Protein AF-A0A7S7MWQ6-F1 (afdb_monomer)

Solvent-accessible surface area (backbone atoms only — not comparable to full-atom values): 6155 Å² total; per-residue (Å²): 77,80,35,37,39,35,31,35,29,67,64,29,51,62,47,44,39,97,52,83,49,92,67,51,48,50,40,54,78,51,78,21,30,34,41,36,32,54,45,74,31,59,57,91,76,56,59,88,94,48,91,66,44,68,47,69,32,92,79,46,73,78,53,46,74,53,76,47,66,56,98,65,35,31,38,40,37,30,28,38,94,88,38,73,30,66,45,72,49,39,41,38,32,37,25,29,31,75,69,76,78,82,80,81,74,82,86,129

Mean predicted aligned error: 5.97 Å

Secondary structure (DSSP, 8-state):
-EEEEEEETTTTEEEEESS--TT-EEEEEETTEEEEESEEEE-S-PPTTS--SEEE-TT-TTEEEEEEEETTEEEEEEEETTEE---SSEEEEEEEEPPPPP--PPP-

Sequence (108 aa):
MRAVIELRGAEGTCTVVPFSNQKVTSKRKAQGVYEVRGTLGLIPLAPEGSGWGYSMGVGEKEVSAVVTYSRKIMTVKLQKDGQPYELVGAVSLHCEIADSAPVVVPVF

Structure (mmCIF, N/CA/C/O backbone):
data_AF-A0A7S7MWQ6-F1
#
_entry.id   AF-A0A7S7MWQ6-F1
#
loop_
_atom_site.group_PDB
_atom_site.id
_atom_site.type_symbol
_atom_site.label_atom_id
_atom_site.label_alt_id
_atom_site.label_comp_id
_atom_site.label_asym_id
_atom_site.label_entity_id
_atom_site.label_seq_id
_atom_site.pdbx_PDB_ins_code
_atom_site.Cartn_x
_atom_site.Cartn_y
_atom_site.Cartn_z
_atom_site.occupancy
_atom_site.B_iso_or_equiv
_atom_site.auth_seq_id
_atom_site.auth_comp_id
_atom_site.auth_asym_id
_atom_site.auth_atom_id
_atom_site.pdbx_PDB_model_num
ATOM 1 N N . MET A 1 1 ? 11.681 -6.821 -9.016 1.00 84.44 1 MET A N 1
ATOM 2 C CA . MET A 1 1 ? 12.486 -5.849 -8.237 1.00 84.44 1 MET A CA 1
ATOM 3 C C . MET A 1 1 ? 11.766 -5.410 -6.963 1.00 84.44 1 MET A C 1
ATOM 5 O O . MET A 1 1 ? 10.543 -5.497 -6.896 1.00 84.44 1 MET A O 1
ATOM 9 N N . ARG A 1 2 ? 12.516 -4.928 -5.960 1.00 87.56 2 ARG A N 1
ATOM 10 C CA . ARG A 1 2 ? 11.974 -4.353 -4.713 1.00 87.56 2 ARG A CA 1
ATOM 11 C C . ARG A 1 2 ? 11.668 -2.866 -4.898 1.00 87.56 2 ARG A C 1
ATOM 13 O O . ARG A 1 2 ? 12.468 -2.155 -5.503 1.00 87.56 2 ARG A O 1
ATOM 20 N N . ALA A 1 3 ? 10.541 -2.413 -4.363 1.00 89.69 3 ALA A N 1
ATOM 21 C CA . ALA A 1 3 ? 10.131 -1.013 -4.378 1.00 89.69 3 ALA A CA 1
ATOM 22 C C . ALA A 1 3 ? 9.368 -0.660 -3.098 1.00 89.69 3 ALA A C 1
ATOM 24 O O . ALA A 1 3 ? 8.840 -1.538 -2.411 1.00 89.69 3 ALA A O 1
ATOM 25 N N . VAL A 1 4 ? 9.282 0.634 -2.803 1.00 92.38 4 VAL A N 1
ATOM 26 C CA . VAL A 1 4 ? 8.345 1.160 -1.809 1.00 92.38 4 VAL A CA 1
ATOM 27 C C . VAL A 1 4 ? 7.171 1.779 -2.554 1.00 92.38 4 VAL A C 1
ATOM 29 O O . VAL A 1 4 ? 7.368 2.642 -3.410 1.00 92.38 4 VAL A O 1
ATOM 32 N N . ILE A 1 5 ? 5.961 1.312 -2.255 1.00 93.81 5 ILE A N 1
ATOM 33 C CA . ILE A 1 5 ? 4.723 1.941 -2.710 1.00 93.81 5 ILE A CA 1
ATOM 34 C C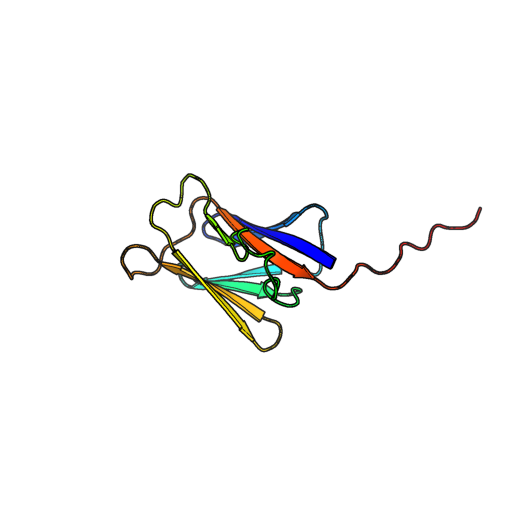 . ILE A 1 5 ? 4.225 2.827 -1.583 1.00 93.81 5 ILE A C 1
ATOM 36 O O . ILE A 1 5 ? 3.898 2.329 -0.510 1.00 93.81 5 ILE A O 1
ATOM 40 N N . GLU A 1 6 ? 4.145 4.124 -1.818 1.00 94.94 6 GLU A N 1
ATOM 41 C CA . GLU A 1 6 ? 3.627 5.058 -0.829 1.00 94.94 6 GLU A CA 1
ATOM 42 C C . GLU A 1 6 ? 2.216 5.479 -1.231 1.00 94.94 6 GLU A C 1
ATOM 44 O O . GLU A 1 6 ? 2.006 6.034 -2.310 1.00 94.94 6 GLU A O 1
ATOM 49 N N . LEU A 1 7 ? 1.237 5.174 -0.381 1.00 95.81 7 LEU A N 1
ATOM 50 C CA . LEU A 1 7 ? -0.125 5.682 -0.515 1.00 95.81 7 LEU A CA 1
ATOM 51 C C . LEU A 1 7 ? -0.229 6.982 0.270 1.00 95.81 7 LEU A C 1
ATOM 53 O O . LEU A 1 7 ? 0.246 7.034 1.404 1.00 95.81 7 LEU A O 1
ATOM 57 N N . ARG A 1 8 ? -0.857 8.007 -0.311 1.00 95.00 8 ARG A N 1
ATOM 58 C CA . ARG A 1 8 ? -1.024 9.321 0.321 1.00 95.00 8 ARG A CA 1
ATOM 59 C C . ARG A 1 8 ? -2.461 9.822 0.277 1.00 95.00 8 ARG A C 1
ATOM 61 O O . ARG A 1 8 ? -3.109 9.761 -0.771 1.00 95.00 8 ARG A O 1
ATOM 68 N N . GLY A 1 9 ? -2.888 10.406 1.394 1.00 93.69 9 GLY A N 1
ATOM 69 C CA . GLY A 1 9 ? -4.179 11.067 1.557 1.00 93.69 9 GLY A CA 1
ATOM 70 C C . GLY A 1 9 ? -5.386 10.141 1.396 1.00 93.69 9 GLY A C 1
ATOM 71 O O . GLY A 1 9 ? -5.254 8.951 1.106 1.00 93.69 9 GLY A O 1
ATOM 72 N N . ALA A 1 10 ? -6.578 10.718 1.554 1.00 92.12 10 ALA A N 1
ATOM 73 C CA . ALA A 1 10 ? -7.831 9.967 1.630 1.00 92.12 10 ALA A CA 1
ATOM 74 C C . ALA A 1 10 ? -8.133 9.166 0.357 1.00 92.12 10 ALA A C 1
ATOM 76 O O . ALA A 1 10 ? -8.635 8.053 0.438 1.00 92.12 10 ALA A O 1
ATOM 77 N N . GLU A 1 11 ? -7.770 9.683 -0.819 1.00 93.44 11 GLU A N 1
ATOM 78 C CA . GLU A 1 11 ? -7.945 8.982 -2.101 1.00 93.44 11 GLU A CA 1
ATOM 79 C C . GLU A 1 11 ? -6.912 7.863 -2.327 1.00 93.44 11 GLU A C 1
ATOM 81 O O . GLU A 1 11 ? -7.066 7.033 -3.228 1.00 93.44 11 GLU A O 1
ATOM 86 N N . GLY A 1 12 ? -5.871 7.806 -1.489 1.00 89.81 12 GLY A N 1
ATOM 87 C CA . GLY A 1 12 ? -4.830 6.789 -1.532 1.00 89.81 12 GLY A CA 1
ATOM 88 C C . GLY A 1 12 ? -3.975 6.860 -2.789 1.00 89.81 12 GLY A C 1
ATOM 89 O O . GLY A 1 12 ? -3.650 5.815 -3.349 1.00 89.81 12 GLY A O 1
ATOM 90 N N . THR A 1 13 ? -3.619 8.057 -3.258 1.00 92.75 13 THR A N 1
ATOM 91 C CA . THR A 1 13 ? -2.749 8.248 -4.430 1.00 92.75 13 THR A CA 1
ATOM 92 C C . THR A 1 13 ? -1.429 7.512 -4.223 1.00 92.75 13 THR A C 1
ATOM 94 O O . THR A 1 13 ? -0.783 7.711 -3.195 1.00 92.75 13 THR A O 1
ATOM 97 N N . CYS A 1 14 ? -1.024 6.670 -5.178 1.00 92.25 14 CYS A N 1
ATOM 98 C CA . CYS A 1 14 ? 0.215 5.906 -5.069 1.00 92.25 14 CYS A CA 1
ATOM 99 C C . CYS A 1 14 ? 1.395 6.572 -5.779 1.00 92.25 14 CYS A C 1
ATOM 101 O O . CYS A 1 14 ? 1.293 6.985 -6.936 1.00 92.25 14 CYS A O 1
ATOM 103 N N . THR A 1 15 ? 2.548 6.564 -5.121 1.00 92.25 15 THR A N 1
ATOM 104 C CA . THR A 1 15 ? 3.858 6.784 -5.740 1.00 92.25 15 THR A CA 1
ATOM 105 C C . THR A 1 15 ? 4.715 5.532 -5.571 1.00 92.25 15 THR A C 1
ATOM 107 O O . THR A 1 15 ? 4.520 4.736 -4.652 1.00 92.25 15 THR A O 1
ATOM 110 N N . VAL A 1 16 ? 5.645 5.322 -6.501 1.00 89.69 16 VAL A N 1
ATOM 111 C CA . VAL A 1 16 ? 6.572 4.185 -6.487 1.00 89.69 16 VAL A CA 1
ATOM 112 C C . VAL A 1 16 ? 7.985 4.734 -6.336 1.00 89.69 16 VAL A C 1
ATOM 114 O O . VAL A 1 16 ? 8.374 5.647 -7.064 1.00 89.69 16 VAL A O 1
ATOM 117 N N . VAL A 1 17 ? 8.737 4.202 -5.375 1.00 85.62 17 VAL A N 1
ATOM 118 C CA . VAL A 1 17 ? 10.093 4.641 -5.018 1.00 85.62 17 VAL A CA 1
ATOM 119 C C . VAL A 1 17 ? 11.050 3.445 -5.122 1.00 85.62 17 VAL A C 1
ATOM 121 O O . VAL A 1 17 ? 10.687 2.343 -4.700 1.00 85.62 17 VAL A O 1
ATOM 124 N N . PRO A 1 18 ? 12.274 3.617 -5.663 1.00 72.12 18 PRO A N 1
ATOM 125 C CA . PRO A 1 18 ? 12.882 4.870 -6.136 1.00 72.12 18 PRO A CA 1
ATOM 126 C C . PRO A 1 18 ? 12.530 5.251 -7.582 1.00 72.12 18 PRO A C 1
ATOM 128 O O . PRO A 1 18 ? 12.969 6.294 -8.057 1.00 72.12 18 PRO A O 1
ATOM 131 N N . PHE A 1 19 ? 11.740 4.438 -8.284 1.00 74.25 19 PHE A N 1
ATOM 132 C CA . PHE A 1 19 ? 11.388 4.665 -9.685 1.00 74.25 19 PHE A CA 1
ATOM 133 C C . PHE A 1 19 ? 9.880 4.754 -9.853 1.00 74.25 19 PHE A C 1
ATOM 135 O O . PHE A 1 19 ? 9.157 3.929 -9.298 1.00 74.25 19 PHE A O 1
ATOM 142 N N . SER A 1 20 ? 9.408 5.680 -10.689 1.00 70.12 20 SER A N 1
ATOM 143 C CA . SER A 1 20 ? 8.011 5.676 -11.114 1.00 70.12 20 SER A CA 1
ATOM 144 C C . SER A 1 20 ? 7.717 4.413 -11.933 1.00 70.12 20 SER A C 1
ATOM 146 O O . SER A 1 20 ? 8.503 3.996 -12.784 1.00 70.12 20 SER A O 1
ATOM 148 N N . ASN A 1 21 ? 6.575 3.775 -11.677 1.00 75.88 21 ASN A N 1
ATOM 149 C CA . ASN A 1 21 ? 6.112 2.629 -12.452 1.00 75.88 21 ASN A CA 1
ATOM 150 C C . ASN A 1 21 ? 4.641 2.828 -12.815 1.00 75.88 21 ASN A C 1
ATOM 152 O O . ASN A 1 21 ? 3.767 2.713 -11.962 1.00 75.88 21 ASN A O 1
ATOM 156 N N . GLN A 1 22 ? 4.372 3.089 -14.096 1.00 75.69 22 GLN A N 1
ATOM 157 C CA . GLN A 1 22 ? 3.019 3.351 -14.602 1.00 75.69 22 GLN A CA 1
ATOM 158 C C . GLN A 1 22 ? 2.069 2.147 -14.482 1.00 75.69 22 GLN A C 1
ATOM 160 O O . GLN A 1 22 ? 0.859 2.309 -14.608 1.00 75.69 22 GLN A O 1
ATOM 165 N N . LYS A 1 23 ? 2.591 0.934 -14.250 1.00 86.62 23 LYS A N 1
ATOM 166 C CA . LYS A 1 23 ? 1.770 -0.271 -14.057 1.00 86.62 23 LYS A CA 1
ATOM 167 C C . LYS A 1 23 ? 1.247 -0.399 -12.629 1.00 86.62 23 LYS A C 1
ATOM 169 O O . LYS A 1 23 ? 0.318 -1.177 -12.408 1.00 86.62 23 LYS A O 1
ATOM 174 N N . VAL A 1 24 ? 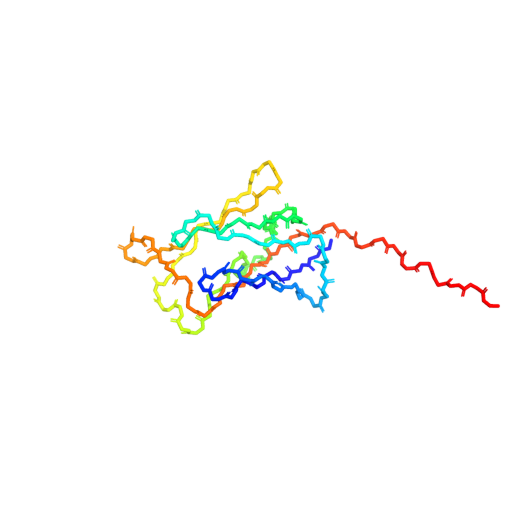1.849 0.308 -11.670 1.00 91.88 24 VAL A N 1
ATOM 175 C CA . VAL A 1 24 ? 1.377 0.320 -10.287 1.00 91.88 24 VAL A CA 1
ATOM 176 C C . VAL A 1 24 ? 0.343 1.422 -10.142 1.00 91.88 24 VAL A C 1
ATOM 178 O O . VAL A 1 24 ? 0.620 2.590 -10.387 1.00 91.88 24 VAL A O 1
ATOM 181 N N . THR A 1 25 ? -0.860 1.030 -9.745 1.00 94.56 25 THR A N 1
ATOM 182 C CA . THR A 1 25 ? -1.989 1.945 -9.569 1.00 94.56 25 THR A CA 1
ATOM 183 C C . THR A 1 25 ? -2.686 1.640 -8.261 1.00 94.56 25 THR A C 1
ATOM 185 O O . THR A 1 25 ? -2.805 0.465 -7.895 1.00 94.56 25 THR A O 1
ATOM 188 N N . SER A 1 26 ? -3.237 2.659 -7.619 1.00 95.88 26 SER A N 1
ATOM 189 C CA . SER A 1 26 ? -4.085 2.510 -6.445 1.00 95.88 26 SER A CA 1
ATOM 190 C C . SER A 1 26 ? -5.504 3.001 -6.697 1.00 95.88 26 SER A C 1
ATOM 192 O O . SER A 1 26 ? -5.774 3.789 -7.604 1.00 95.88 26 SER A O 1
ATOM 194 N N . LYS A 1 27 ? -6.434 2.501 -5.886 1.00 96.25 27 LYS A N 1
ATOM 195 C CA . LYS A 1 27 ? -7.809 2.982 -5.828 1.00 96.25 27 LYS A CA 1
ATOM 196 C C . LYS A 1 27 ? -8.357 2.820 -4.416 1.00 96.25 27 LYS A C 1
ATOM 198 O O . LYS A 1 27 ? -8.313 1.721 -3.858 1.00 96.25 27 LYS A O 1
ATOM 203 N N . ARG A 1 28 ? -8.970 3.875 -3.884 1.00 97.06 28 ARG A N 1
ATOM 204 C CA . ARG A 1 28 ? -9.829 3.792 -2.699 1.00 97.06 28 ARG A CA 1
ATOM 205 C C . ARG A 1 28 ? -11.103 3.002 -3.021 1.00 97.06 28 ARG A C 1
ATOM 207 O O . ARG A 1 28 ? -11.802 3.288 -3.997 1.00 97.06 28 ARG A O 1
ATOM 214 N N . LYS A 1 29 ? -11.403 1.979 -2.220 1.00 97.31 29 LYS A N 1
ATOM 215 C CA . LYS A 1 29 ? -12.608 1.136 -2.361 1.00 97.31 29 LYS A CA 1
ATOM 216 C C . LYS A 1 29 ? -13.684 1.480 -1.344 1.00 97.31 29 LYS A C 1
ATOM 218 O O . LYS A 1 29 ? -14.862 1.401 -1.670 1.00 97.31 29 LYS A O 1
ATOM 223 N N . ALA A 1 30 ? -13.265 1.836 -0.139 1.00 96.94 30 ALA A N 1
ATOM 224 C CA . ALA A 1 30 ? -14.102 2.301 0.955 1.00 96.94 30 ALA A CA 1
ATOM 225 C C . ALA A 1 30 ? -13.232 3.134 1.906 1.00 96.94 30 ALA A C 1
ATOM 227 O O . ALA A 1 30 ? -12.014 3.205 1.722 1.00 96.94 30 ALA A O 1
ATOM 228 N N . GLN A 1 31 ? -13.840 3.729 2.932 1.00 96.06 31 GLN A N 1
ATOM 229 C CA . GLN A 1 31 ? -13.096 4.406 3.992 1.00 96.06 31 GLN A CA 1
ATOM 230 C C . GLN A 1 31 ? -12.052 3.462 4.597 1.00 96.06 31 GLN A C 1
ATOM 232 O O . GLN A 1 31 ? -12.382 2.365 5.051 1.00 96.06 31 GLN A O 1
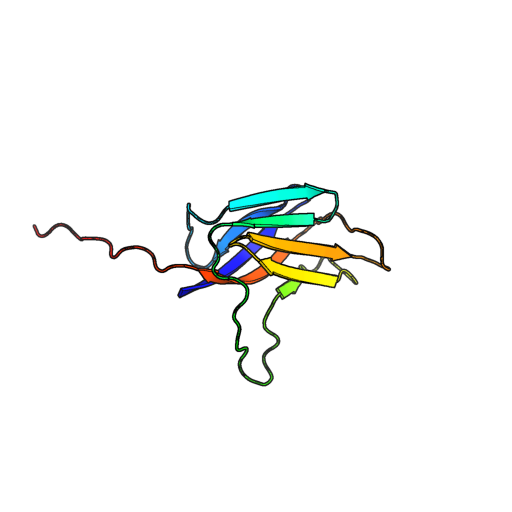ATOM 237 N N . GLY A 1 32 ? -10.786 3.875 4.539 1.00 96.12 32 GLY A N 1
ATOM 238 C CA . GLY A 1 32 ? -9.658 3.093 5.039 1.00 96.12 32 GLY A CA 1
ATOM 239 C C . GLY A 1 32 ? -9.348 1.812 4.269 1.00 96.12 32 GLY A C 1
ATOM 240 O O . GLY A 1 32 ? -8.576 0.997 4.764 1.00 96.12 32 GLY A O 1
ATOM 241 N N . VAL A 1 33 ? -9.920 1.601 3.078 1.00 97.81 33 VAL A N 1
ATOM 242 C CA . VAL A 1 33 ? -9.649 0.417 2.251 1.00 97.81 33 VAL A CA 1
ATOM 243 C C . VAL A 1 33 ? -9.123 0.832 0.885 1.00 97.81 33 VAL A C 1
ATOM 245 O O . VAL A 1 33 ? -9.852 1.404 0.070 1.00 97.81 33 VAL A O 1
ATOM 248 N N . TYR A 1 34 ? -7.879 0.454 0.608 1.00 98.00 34 TYR A N 1
ATOM 249 C CA . TYR A 1 34 ? -7.174 0.770 -0.630 1.00 98.00 34 TYR A CA 1
ATOM 250 C C . TYR A 1 34 ? -6.785 -0.510 -1.358 1.00 98.00 34 TYR A C 1
ATOM 252 O O . TYR A 1 34 ? -6.249 -1.444 -0.761 1.00 98.00 34 TYR A O 1
ATOM 260 N N . GLU A 1 35 ? -7.036 -0.552 -2.660 1.00 97.62 35 GLU A N 1
ATOM 261 C CA . GLU A 1 35 ? -6.521 -1.590 -3.547 1.00 97.62 35 GLU A CA 1
ATOM 262 C C . GLU A 1 35 ? -5.325 -1.048 -4.317 1.00 97.62 35 GLU A C 1
ATOM 264 O O . GLU A 1 35 ? -5.421 -0.002 -4.955 1.00 97.62 35 GLU A O 1
ATOM 269 N N . VAL A 1 36 ? -4.225 -1.794 -4.312 1.00 96.31 36 VAL A N 1
ATOM 270 C CA . VAL A 1 36 ? -3.036 -1.540 -5.124 1.00 96.31 36 VAL A CA 1
ATOM 271 C C . VAL A 1 36 ? -2.872 -2.688 -6.115 1.00 96.31 36 VAL A C 1
ATOM 273 O O . VAL A 1 36 ? -2.954 -3.867 -5.758 1.00 96.31 36 VAL A O 1
ATOM 276 N N . ARG A 1 37 ? -2.658 -2.344 -7.383 1.00 95.69 37 ARG A N 1
ATOM 277 C CA . ARG A 1 37 ? -2.441 -3.280 -8.496 1.00 95.69 37 ARG A CA 1
ATOM 278 C C . ARG A 1 37 ? -1.057 -3.075 -9.091 1.00 95.69 37 ARG A C 1
ATOM 280 O O . ARG A 1 37 ? -0.434 -2.048 -8.860 1.00 95.69 37 ARG A O 1
ATOM 287 N N . GLY A 1 38 ? -0.584 -4.061 -9.850 1.00 92.75 38 GLY A N 1
ATOM 288 C CA . GLY A 1 38 ? 0.742 -4.022 -10.479 1.00 92.75 38 GLY A CA 1
ATOM 289 C C . GLY A 1 38 ? 1.890 -4.445 -9.558 1.00 92.75 38 GLY A C 1
ATOM 290 O O . GLY A 1 38 ? 3.037 -4.464 -9.996 1.00 92.75 38 GLY A O 1
ATOM 291 N N . THR A 1 39 ? 1.588 -4.831 -8.314 1.00 92.81 39 THR A N 1
ATOM 292 C CA . THR A 1 39 ? 2.546 -5.435 -7.381 1.00 92.81 39 THR A CA 1
ATOM 293 C C . THR A 1 39 ? 2.483 -6.963 -7.430 1.00 92.81 39 THR A C 1
ATOM 295 O O . THR A 1 39 ? 1.486 -7.564 -7.851 1.00 92.81 39 THR A O 1
ATOM 298 N N . LEU A 1 40 ? 3.556 -7.596 -6.966 1.00 92.25 40 LEU A N 1
ATOM 299 C CA . LEU A 1 40 ? 3.665 -9.032 -6.702 1.00 92.25 40 LEU A CA 1
ATOM 300 C C . LEU A 1 40 ? 3.375 -9.370 -5.225 1.00 92.25 40 LEU A C 1
ATOM 302 O O . LEU A 1 40 ? 3.537 -10.511 -4.811 1.00 92.25 40 LEU A O 1
ATOM 306 N N . GLY A 1 41 ? 2.900 -8.386 -4.452 1.00 90.88 41 GLY A N 1
ATOM 307 C CA . GLY A 1 41 ? 2.641 -8.489 -3.017 1.00 90.88 41 GLY A CA 1
ATOM 308 C C . GLY A 1 41 ? 3.683 -7.758 -2.169 1.00 90.88 41 GLY A C 1
ATOM 309 O O . GLY A 1 41 ? 4.569 -7.074 -2.690 1.00 90.88 41 GLY A O 1
ATOM 310 N N . LEU A 1 42 ? 3.542 -7.875 -0.846 1.00 90.25 42 LEU A N 1
ATOM 311 C CA . LEU A 1 42 ? 4.592 -7.475 0.092 1.00 90.25 42 LEU A CA 1
ATOM 312 C C . LEU A 1 42 ? 5.802 -8.400 -0.056 1.00 90.25 42 LEU A C 1
ATOM 314 O O . LEU A 1 42 ? 5.651 -9.558 -0.444 1.00 90.25 42 LEU A O 1
ATOM 318 N N . ILE A 1 43 ? 6.989 -7.898 0.279 1.00 87.25 43 ILE A N 1
ATOM 319 C CA . ILE A 1 43 ? 8.207 -8.715 0.260 1.00 87.25 43 ILE A CA 1
ATOM 320 C C . ILE A 1 43 ? 8.045 -9.886 1.255 1.00 87.25 43 ILE A C 1
ATOM 322 O O . ILE A 1 43 ? 7.817 -9.631 2.438 1.00 87.25 43 ILE A O 1
ATOM 326 N N . PRO A 1 44 ? 8.168 -11.153 0.810 1.00 67.88 44 PRO A N 1
ATOM 327 C CA . PRO A 1 44 ? 7.834 -12.325 1.626 1.00 67.88 44 PRO A CA 1
ATOM 328 C C . PRO A 1 44 ? 8.879 -12.678 2.696 1.00 67.88 44 PRO A C 1
ATOM 330 O O . PRO A 1 44 ? 8.559 -13.395 3.638 1.00 67.88 44 PRO A O 1
ATOM 333 N N . LEU A 1 45 ? 10.120 -12.192 2.567 1.00 66.81 45 LEU A N 1
ATOM 334 C CA . LEU A 1 45 ? 11.224 -12.474 3.490 1.00 66.81 45 LEU A CA 1
ATOM 335 C C . LEU A 1 45 ? 11.910 -11.167 3.896 1.00 66.81 45 LEU A C 1
ATOM 337 O O . LEU A 1 45 ? 12.833 -10.693 3.227 1.00 66.81 45 LEU A O 1
ATOM 341 N N . ALA A 1 46 ? 11.433 -10.571 4.986 1.00 60.47 46 ALA A N 1
ATOM 342 C CA . ALA A 1 46 ? 12.171 -9.524 5.678 1.00 60.47 46 ALA A CA 1
ATOM 343 C C . ALA A 1 46 ? 13.504 -10.105 6.190 1.00 60.47 46 ALA A C 1
ATOM 345 O O . ALA A 1 46 ? 13.495 -11.217 6.721 1.00 60.47 46 ALA A O 1
ATOM 346 N N . PRO A 1 47 ? 14.642 -9.399 6.077 1.00 60.09 47 PRO A N 1
ATOM 347 C CA . PRO A 1 47 ? 15.824 -9.735 6.858 1.00 60.09 47 PRO A CA 1
ATOM 348 C C . PRO A 1 47 ? 15.456 -9.780 8.342 1.00 60.09 47 PRO A C 1
ATOM 350 O O . PRO A 1 47 ? 14.730 -8.910 8.831 1.00 60.09 47 PRO A O 1
ATOM 353 N N . GLU A 1 48 ? 15.950 -10.789 9.051 1.00 55.44 48 GLU A N 1
ATOM 354 C CA . GLU A 1 48 ? 15.695 -10.962 10.478 1.00 55.44 48 GLU A CA 1
ATOM 355 C C . GLU A 1 48 ? 16.059 -9.674 11.244 1.00 55.44 48 GLU A C 1
ATOM 357 O O . GLU A 1 48 ? 17.102 -9.063 11.004 1.00 55.44 48 GLU A O 1
ATOM 362 N N . GLY A 1 49 ? 15.157 -9.196 12.105 1.00 55.06 49 GLY A N 1
ATOM 363 C CA . GLY A 1 49 ? 15.346 -7.952 12.865 1.00 55.06 49 GLY A CA 1
ATOM 364 C C . GLY A 1 49 ? 15.101 -6.642 12.101 1.00 55.06 49 GLY A C 1
ATOM 365 O O . GLY A 1 49 ? 15.108 -5.581 12.722 1.00 55.06 49 GLY A O 1
ATOM 366 N N . SER A 1 50 ? 14.826 -6.671 10.792 1.00 56.09 50 SER A N 1
ATOM 367 C CA . SER A 1 50 ? 14.323 -5.499 10.066 1.00 56.09 50 SER A CA 1
ATOM 368 C C . SER A 1 50 ? 12.810 -5.605 9.896 1.00 56.09 50 SER A C 1
ATOM 370 O O . SER A 1 50 ? 12.327 -6.449 9.149 1.00 56.09 50 SER A O 1
ATOM 372 N N . GLY A 1 51 ? 12.037 -4.748 10.566 1.00 53.25 51 GLY A N 1
ATOM 373 C CA . GLY A 1 51 ? 10.585 -4.682 10.372 1.00 53.25 51 GLY A CA 1
ATOM 374 C C . GLY A 1 51 ? 10.250 -4.305 8.928 1.00 53.25 51 GLY A C 1
ATOM 375 O O . GLY A 1 51 ? 10.378 -3.144 8.552 1.00 53.25 51 GLY A O 1
ATOM 376 N N . TRP A 1 52 ? 9.896 -5.283 8.092 1.00 67.00 52 TRP A N 1
ATOM 377 C CA . TRP A 1 52 ? 9.459 -5.060 6.711 1.00 67.00 52 TRP A CA 1
ATOM 378 C C . TRP A 1 52 ? 7.976 -5.406 6.581 1.00 67.00 52 TRP A C 1
ATOM 380 O O . TRP A 1 52 ? 7.425 -6.188 7.352 1.00 67.00 52 TRP A O 1
ATOM 390 N N . GLY A 1 53 ? 7.327 -4.792 5.597 1.00 84.19 53 GLY A N 1
ATOM 391 C CA . GLY A 1 53 ? 5.886 -4.870 5.389 1.00 84.19 53 GLY A CA 1
ATOM 392 C C . GLY A 1 53 ? 5.361 -3.481 5.081 1.00 84.19 53 GLY A C 1
ATOM 393 O O . GLY A 1 53 ? 5.303 -3.095 3.915 1.00 84.19 53 GLY A O 1
ATOM 394 N N . TYR A 1 54 ? 5.056 -2.707 6.120 1.00 90.62 54 TYR A N 1
ATOM 395 C CA . TYR A 1 54 ? 4.659 -1.312 5.974 1.00 90.62 54 TYR A CA 1
ATOM 396 C C . TYR A 1 54 ? 5.182 -0.428 7.106 1.00 90.62 54 TYR A C 1
ATOM 398 O O . TYR A 1 54 ? 5.507 -0.913 8.189 1.00 90.62 54 TYR A O 1
ATOM 406 N N . SER A 1 55 ? 5.213 0.877 6.861 1.00 91.69 55 SER A N 1
ATOM 407 C CA . SER A 1 55 ? 5.412 1.902 7.880 1.00 91.69 55 SER A CA 1
ATOM 408 C C . SER A 1 55 ? 4.368 3.003 7.731 1.00 91.69 55 SER A C 1
ATOM 410 O O . SER A 1 55 ? 3.907 3.311 6.631 1.00 91.69 55 SER A O 1
ATOM 412 N N . MET A 1 56 ? 3.968 3.569 8.864 1.00 94.06 56 MET A N 1
ATOM 413 C CA . MET A 1 56 ? 2.993 4.649 8.931 1.00 94.06 56 MET A CA 1
ATOM 414 C C . MET A 1 56 ? 3.698 6.004 8.939 1.00 94.06 56 MET A C 1
ATOM 416 O O . MET A 1 56 ? 4.759 6.158 9.549 1.00 94.06 56 MET A O 1
ATOM 420 N N . GLY A 1 57 ? 3.113 6.994 8.267 1.00 92.19 57 GLY A N 1
ATOM 421 C CA . GLY A 1 57 ? 3.587 8.372 8.322 1.00 92.19 57 GLY A CA 1
ATOM 422 C C . GLY A 1 57 ? 3.468 8.970 9.729 1.00 92.19 57 GLY A C 1
ATOM 423 O O . GLY A 1 57 ? 2.685 8.519 10.555 1.00 92.19 57 GLY A O 1
ATOM 424 N N . VAL A 1 58 ? 4.212 10.043 10.006 1.00 88.38 58 VAL A N 1
ATOM 425 C CA . VAL A 1 58 ? 4.283 10.663 11.350 1.00 88.38 58 VAL A CA 1
ATOM 426 C C . VAL A 1 58 ? 2.911 11.105 11.896 1.00 88.38 58 VAL A C 1
ATOM 428 O O . VAL A 1 58 ? 2.696 11.099 13.109 1.00 88.38 58 VAL A O 1
ATOM 431 N N . GLY A 1 59 ? 1.977 11.481 11.015 1.00 87.06 59 GLY A N 1
ATOM 432 C CA . GLY A 1 59 ? 0.609 11.874 11.382 1.00 87.06 59 GLY A CA 1
ATOM 433 C C . GLY A 1 59 ? -0.334 10.707 11.699 1.00 87.06 59 GLY A C 1
ATOM 434 O O . GLY A 1 59 ? -1.378 10.916 12.309 1.00 87.06 59 GLY A O 1
ATOM 435 N N . GLU A 1 60 ? 0.045 9.482 11.347 1.00 91.75 60 GLU A N 1
ATOM 436 C CA . GLU A 1 60 ? -0.782 8.271 11.407 1.00 91.75 60 GLU A CA 1
ATOM 437 C C . GLU A 1 60 ? -0.628 7.548 12.757 1.00 91.75 60 GLU A C 1
ATOM 439 O O . GLU A 1 60 ? -0.349 6.349 12.840 1.00 91.75 60 GLU A O 1
ATOM 444 N N . LYS A 1 61 ? -0.747 8.299 13.856 1.00 88.50 61 LYS A N 1
ATOM 445 C CA . LYS A 1 61 ? -0.534 7.763 15.208 1.00 88.50 61 LYS A CA 1
ATOM 446 C C . LYS A 1 61 ? -1.621 6.763 15.590 1.00 88.50 61 LYS A C 1
ATOM 448 O O . LYS A 1 61 ? -2.811 7.075 15.500 1.00 88.50 61 LYS A O 1
ATOM 453 N N . GLU A 1 62 ? -1.184 5.604 16.088 1.00 91.56 62 GLU A N 1
ATOM 454 C CA . GLU A 1 62 ? -2.041 4.490 16.540 1.00 91.56 62 GLU A CA 1
ATOM 455 C C . GLU A 1 62 ? -2.896 3.882 15.418 1.00 91.56 62 GLU A C 1
ATOM 457 O O . GLU A 1 62 ? -3.829 3.122 15.673 1.00 91.56 62 GLU A O 1
ATOM 462 N N . VAL A 1 63 ? -2.570 4.196 14.163 1.00 94.50 63 VAL A N 1
ATOM 463 C CA . VAL A 1 63 ? -3.168 3.545 13.004 1.00 94.50 63 VAL A CA 1
ATOM 464 C C . VAL A 1 63 ? -2.388 2.263 12.736 1.00 94.50 63 VAL A C 1
ATOM 466 O O . VAL A 1 63 ? -1.157 2.245 12.724 1.00 94.50 63 VAL A O 1
ATOM 469 N N . SER A 1 64 ? -3.109 1.178 12.491 1.00 93.06 64 SER A N 1
ATOM 470 C CA . SER A 1 64 ? -2.552 -0.099 12.051 1.00 93.06 64 SER A CA 1
ATOM 471 C C . SER A 1 64 ? -3.032 -0.419 10.640 1.00 93.06 64 SER A C 1
ATOM 473 O O . SER A 1 64 ? -4.121 -0.007 10.234 1.00 93.06 64 SER A O 1
ATOM 475 N N . ALA A 1 65 ? -2.212 -1.142 9.878 1.00 93.25 65 ALA A N 1
ATOM 476 C CA . ALA A 1 65 ? -2.596 -1.660 8.574 1.00 93.25 65 ALA A CA 1
ATOM 477 C C . ALA A 1 65 ? -2.663 -3.186 8.594 1.00 93.25 65 ALA A C 1
ATOM 479 O O . ALA A 1 65 ? -1.744 -3.871 9.046 1.00 93.25 65 ALA A O 1
ATOM 480 N N . VAL A 1 66 ? -3.730 -3.716 8.006 1.00 93.00 66 VAL A N 1
ATOM 481 C CA . VAL A 1 66 ?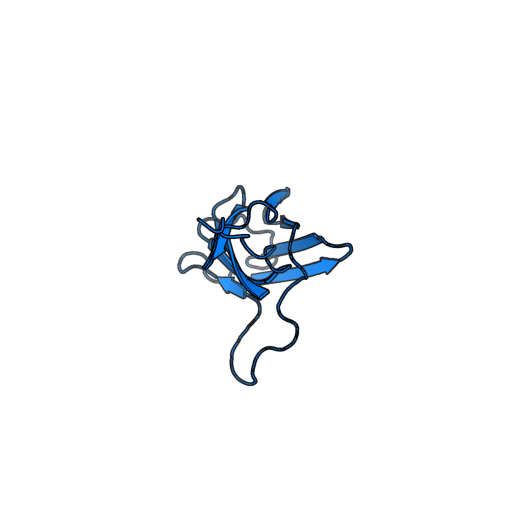 -3.817 -5.112 7.587 1.00 93.00 66 VAL A CA 1
ATOM 482 C C . VAL A 1 66 ? -3.652 -5.144 6.077 1.00 93.00 66 VAL A C 1
ATOM 484 O O . VAL A 1 66 ? -4.486 -4.617 5.335 1.00 93.00 66 VAL A O 1
ATOM 487 N N . VAL A 1 67 ? -2.569 -5.766 5.619 1.00 93.44 67 VAL A N 1
ATOM 488 C CA . VAL A 1 67 ? -2.252 -5.887 4.197 1.00 93.44 67 VAL A CA 1
ATOM 489 C C . VAL A 1 67 ? -2.448 -7.332 3.765 1.00 93.44 67 VAL A C 1
ATOM 491 O O . VAL A 1 67 ? -1.909 -8.253 4.369 1.00 93.44 67 VAL A O 1
ATOM 494 N N . THR A 1 68 ? -3.223 -7.536 2.706 1.00 94.12 68 THR A N 1
ATOM 495 C CA . THR A 1 68 ? -3.455 -8.860 2.114 1.00 94.12 68 THR A CA 1
ATOM 496 C C . THR A 1 68 ? -3.155 -8.815 0.629 1.00 94.12 68 THR 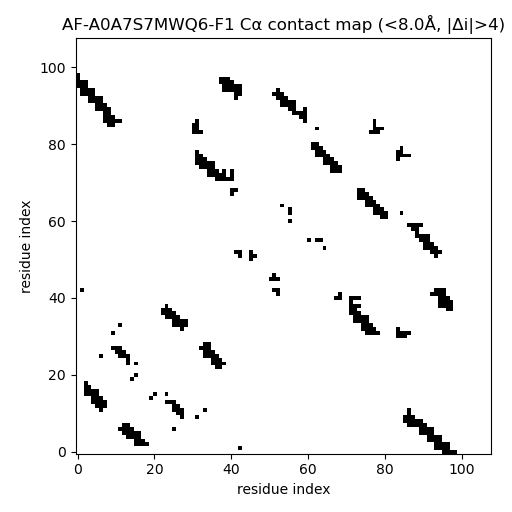A C 1
ATOM 498 O O . THR A 1 68 ? -3.336 -7.782 -0.012 1.00 94.12 68 THR A O 1
ATOM 501 N N . TYR A 1 69 ? -2.709 -9.932 0.064 1.00 94.50 69 TYR A N 1
ATOM 502 C CA . TYR A 1 69 ? -2.483 -10.053 -1.370 1.00 94.50 69 TYR A CA 1
ATOM 503 C C . TYR A 1 69 ? -3.207 -11.280 -1.904 1.00 94.50 69 TYR A C 1
ATOM 505 O O . TYR A 1 69 ? -2.978 -12.398 -1.450 1.00 94.50 69 TYR A O 1
ATOM 513 N N . SER A 1 70 ? -4.103 -11.075 -2.865 1.00 95.12 70 SER A N 1
ATOM 514 C CA . SER A 1 70 ? -4.798 -12.170 -3.538 1.00 95.12 70 SER A CA 1
ATOM 515 C C . SER A 1 70 ? -5.161 -11.766 -4.959 1.00 95.12 70 SER A C 1
ATOM 517 O O . SER A 1 70 ? -5.443 -10.600 -5.227 1.00 95.12 70 SER A O 1
ATOM 519 N N . ARG A 1 71 ? -5.138 -12.723 -5.896 1.00 94.31 71 ARG A N 1
ATOM 520 C CA . ARG A 1 71 ? -5.547 -12.505 -7.300 1.00 94.31 71 ARG A CA 1
ATOM 521 C C . ARG A 1 71 ? -4.919 -11.252 -7.941 1.00 94.31 71 ARG A C 1
ATOM 523 O O . ARG A 1 71 ? -5.585 -10.528 -8.677 1.00 94.31 71 ARG A O 1
ATOM 530 N N . LYS A 1 72 ? -3.631 -11.008 -7.671 1.00 94.69 72 LYS A N 1
ATOM 531 C CA . LYS A 1 72 ? -2.859 -9.847 -8.159 1.00 94.69 72 LYS A CA 1
ATOM 532 C C . LYS A 1 72 ? -3.335 -8.475 -7.652 1.00 94.69 72 LYS A C 1
ATOM 534 O O . LYS A 1 72 ? -3.044 -7.454 -8.274 1.00 94.69 72 LYS A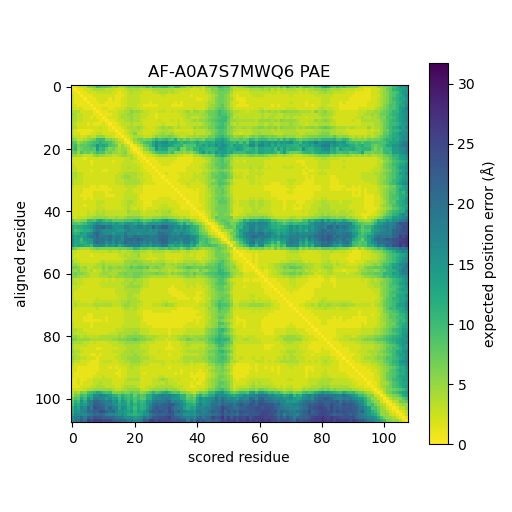 O 1
ATOM 539 N N . ILE A 1 73 ? -4.064 -8.445 -6.539 1.00 96.25 73 ILE A N 1
ATOM 540 C CA . ILE A 1 73 ? -4.537 -7.225 -5.884 1.00 96.25 73 ILE A CA 1
ATOM 541 C C . ILE A 1 73 ? -4.030 -7.233 -4.446 1.00 96.25 73 ILE A C 1
ATOM 543 O O . ILE A 1 73 ? -4.311 -8.160 -3.680 1.00 96.25 73 ILE A O 1
ATOM 547 N N . MET A 1 74 ? -3.299 -6.185 -4.078 1.00 96.12 74 MET A N 1
ATOM 548 C CA . MET A 1 74 ? -2.920 -5.928 -2.697 1.00 96.12 74 MET A CA 1
ATOM 549 C C . MET A 1 74 ? -3.985 -5.042 -2.055 1.00 96.12 74 MET A C 1
ATOM 551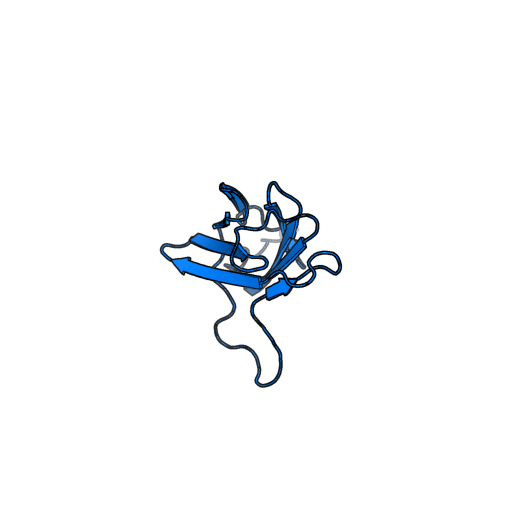 O O . MET A 1 74 ? -4.243 -3.945 -2.539 1.00 96.12 74 MET A O 1
ATOM 555 N N . THR A 1 75 ? -4.623 -5.514 -0.990 1.00 97.06 75 THR A N 1
ATOM 556 C CA . THR A 1 75 ? -5.616 -4.742 -0.235 1.00 97.06 75 THR A CA 1
ATOM 557 C C . THR A 1 75 ? -4.997 -4.265 1.065 1.00 97.06 75 THR A C 1
ATOM 559 O O . THR A 1 75 ? -4.524 -5.086 1.851 1.00 97.06 75 THR A O 1
ATOM 562 N N . VAL A 1 76 ? -5.035 -2.957 1.294 1.00 97.00 76 VAL A N 1
ATOM 563 C CA . VAL A 1 76 ? -4.565 -2.290 2.509 1.00 97.00 76 VAL A CA 1
ATOM 564 C C . VAL A 1 76 ? -5.786 -1.795 3.268 1.00 97.00 76 VAL A C 1
ATOM 566 O O . VAL A 1 76 ? -6.539 -0.967 2.754 1.00 97.00 76 VAL A O 1
ATOM 569 N N . LYS A 1 77 ? -6.000 -2.326 4.472 1.00 97.44 77 LYS A N 1
ATOM 570 C CA . LYS A 1 77 ? -7.056 -1.884 5.386 1.00 97.44 77 LYS A CA 1
ATOM 571 C C . LYS A 1 77 ? -6.427 -1.140 6.549 1.00 97.44 77 LYS A C 1
ATOM 573 O O . LYS A 1 77 ? -5.608 -1.725 7.249 1.00 97.44 77 LYS A O 1
ATOM 578 N N . LEU A 1 78 ? -6.815 0.111 6.746 1.00 96.94 78 LEU A N 1
ATOM 579 C CA . LEU A 1 78 ? -6.350 0.952 7.838 1.00 96.94 78 LEU A CA 1
ATOM 580 C C . LEU A 1 78 ? -7.382 0.979 8.952 1.00 96.94 78 LEU A C 1
ATOM 582 O O . LEU A 1 78 ? -8.583 1.125 8.698 1.00 96.94 78 LEU A O 1
ATOM 586 N N . GLN A 1 79 ? -6.903 0.841 10.180 1.00 96.56 79 GLN A N 1
ATOM 587 C CA . GLN A 1 79 ? -7.742 0.846 11.365 1.00 96.56 79 GLN A CA 1
ATOM 588 C C . GLN A 1 79 ? -7.115 1.676 12.472 1.00 96.56 79 GLN A C 1
ATOM 590 O O . GLN A 1 79 ? -5.910 1.586 12.709 1.00 96.56 79 GLN A O 1
ATOM 595 N N . LYS A 1 80 ? -7.959 2.419 13.184 1.00 95.75 80 LYS A N 1
ATOM 596 C CA . LYS A 1 80 ? -7.627 3.081 14.444 1.00 95.75 80 LYS A CA 1
ATOM 597 C C . LYS A 1 80 ? -8.696 2.710 15.465 1.00 95.75 80 LYS A C 1
ATOM 599 O O . LYS A 1 80 ? -9.882 2.796 15.157 1.00 95.75 80 LYS A O 1
ATOM 604 N N . ASP A 1 81 ? -8.279 2.212 16.626 1.00 94.06 81 ASP A N 1
ATOM 605 C CA . ASP A 1 81 ? -9.184 1.761 17.697 1.00 94.06 81 ASP A CA 1
ATOM 606 C C . ASP A 1 81 ? -10.253 0.755 17.216 1.00 94.06 81 ASP A C 1
ATOM 608 O O . ASP A 1 81 ? -11.415 0.782 17.619 1.00 94.06 81 ASP A O 1
ATOM 612 N N . GLY A 1 82 ? -9.867 -0.127 16.286 1.00 90.81 82 GLY A N 1
ATOM 613 C CA . GLY A 1 82 ? -10.746 -1.137 15.685 1.00 90.81 82 GLY A CA 1
ATOM 614 C C . GLY A 1 82 ? -11.731 -0.612 14.630 1.00 90.81 82 GLY A C 1
ATOM 615 O O . GLY A 1 82 ? -12.435 -1.415 14.018 1.00 90.81 82 GLY A O 1
ATOM 616 N N . GLN A 1 83 ? -11.766 0.697 14.368 1.00 95.38 83 GLN A N 1
ATOM 617 C CA . GLN A 1 83 ? -12.632 1.320 13.363 1.00 95.38 83 GLN A CA 1
ATOM 618 C C . GLN A 1 83 ? -11.872 1.603 12.058 1.00 95.38 83 GLN A C 1
ATOM 620 O O . GLN A 1 83 ? -10.674 1.894 12.110 1.00 95.38 83 GLN A O 1
ATOM 625 N N . PRO A 1 84 ? -12.530 1.547 10.879 1.00 96.69 84 PRO A N 1
ATOM 626 C CA . PRO A 1 84 ? -11.917 1.959 9.619 1.00 96.69 84 PRO A CA 1
ATOM 627 C C . PRO A 1 84 ? -11.390 3.396 9.689 1.00 96.69 84 PRO A C 1
ATOM 629 O O . PRO A 1 84 ? -12.116 4.314 10.067 1.00 96.69 84 PRO A O 1
ATOM 632 N N . TYR A 1 85 ? -10.134 3.590 9.296 1.00 96.12 85 TYR A N 1
ATOM 633 C CA . TYR A 1 85 ? -9.457 4.881 9.376 1.00 96.12 85 TYR A CA 1
ATOM 634 C C . TYR A 1 85 ? -9.143 5.434 7.980 1.00 96.12 85 TYR A C 1
ATOM 636 O O . TYR A 1 85 ? -8.517 4.768 7.159 1.00 96.12 85 TYR A O 1
ATOM 644 N N . GLU A 1 86 ? -9.589 6.657 7.698 1.00 95.19 86 GLU A N 1
ATOM 645 C CA . GLU A 1 86 ? -9.279 7.371 6.455 1.00 95.19 86 GLU A CA 1
ATOM 646 C C . GLU A 1 86 ? -7.834 7.870 6.495 1.00 95.19 86 GLU A C 1
ATOM 648 O O . GLU A 1 86 ? -7.465 8.570 7.428 1.00 95.19 86 GLU A O 1
ATOM 653 N N . LEU A 1 87 ? -7.029 7.549 5.481 1.00 95.31 87 LEU A N 1
ATOM 654 C CA . LEU A 1 87 ? -5.619 7.933 5.465 1.00 95.31 87 LEU A CA 1
ATOM 655 C C . LEU A 1 87 ? -5.514 9.453 5.318 1.00 95.31 87 LEU A C 1
ATOM 657 O O . LEU A 1 87 ? -6.060 10.009 4.366 1.00 95.31 87 LEU A O 1
ATOM 661 N N . VAL A 1 88 ? -4.792 10.125 6.211 1.00 94.19 88 VAL A N 1
ATOM 662 C CA . VAL A 1 88 ? -4.634 11.588 6.149 1.00 94.19 88 VAL A CA 1
ATOM 663 C C . VAL A 1 88 ? -3.275 11.955 5.561 1.00 94.19 88 VAL A C 1
ATOM 665 O O . VAL A 1 88 ? -3.175 12.791 4.664 1.00 94.19 88 VAL A O 1
ATOM 668 N N . GLY A 1 89 ? -2.228 11.307 6.054 1.00 94.06 89 GLY A N 1
ATOM 669 C CA . GLY A 1 89 ? -0.848 11.426 5.621 1.00 94.06 89 GLY A CA 1
ATOM 670 C C . GLY A 1 89 ? -0.489 10.339 4.620 1.00 94.06 89 GLY A C 1
ATOM 671 O O . GLY A 1 89 ? -0.892 10.401 3.459 1.0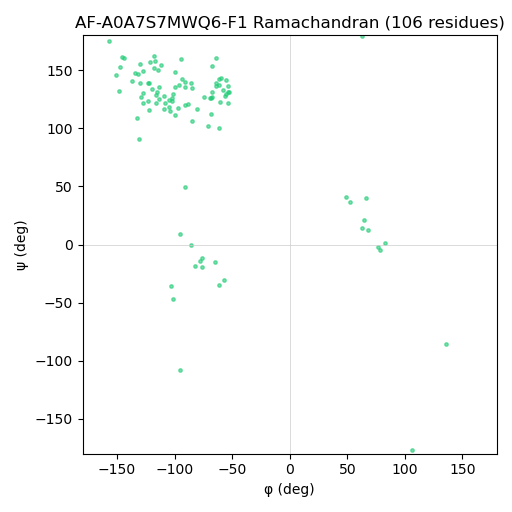0 94.06 89 GLY A O 1
ATOM 672 N N . ALA A 1 90 ? 0.326 9.375 5.052 1.00 95.25 90 ALA A N 1
ATOM 673 C CA . ALA A 1 90 ? 0.876 8.360 4.166 1.00 95.25 90 ALA A CA 1
ATOM 674 C C . ALA A 1 90 ? 1.088 7.008 4.852 1.00 95.25 90 ALA A C 1
ATOM 676 O O . ALA A 1 90 ? 1.355 6.947 6.052 1.00 95.25 90 ALA A O 1
ATOM 677 N N . VAL A 1 91 ? 1.042 5.940 4.059 1.00 95.44 91 VAL A N 1
ATOM 678 C CA . VAL A 1 91 ? 1.535 4.609 4.433 1.00 95.44 91 VAL A CA 1
ATOM 679 C C . VAL A 1 91 ? 2.498 4.124 3.356 1.00 95.44 91 VAL A C 1
ATOM 681 O O . VAL A 1 91 ? 2.186 4.168 2.164 1.00 95.44 91 VAL A O 1
ATOM 684 N N . SER A 1 92 ? 3.668 3.658 3.780 1.00 95.00 92 SER A N 1
ATOM 685 C CA . SER A 1 92 ? 4.714 3.132 2.904 1.00 95.00 92 SER A CA 1
ATOM 686 C C . SER A 1 92 ? 4.702 1.615 2.956 1.00 95.00 92 SER A C 1
ATOM 688 O O . SER A 1 92 ? 4.769 1.035 4.033 1.00 95.00 92 SER A O 1
ATOM 690 N N . LEU A 1 93 ? 4.612 0.966 1.801 1.00 94.12 93 LEU A N 1
ATOM 691 C CA . LEU A 1 93 ? 4.479 -0.482 1.650 1.00 94.12 93 LEU A CA 1
ATOM 692 C C . LEU A 1 93 ? 5.714 -1.020 0.931 1.00 94.12 93 LEU A C 1
ATOM 694 O O . LEU A 1 93 ? 6.013 -0.615 -0.192 1.00 94.12 93 LEU A O 1
ATOM 698 N N . HIS A 1 94 ? 6.426 -1.946 1.559 1.00 92.50 94 HIS A N 1
ATOM 699 C CA . HIS A 1 94 ? 7.592 -2.593 0.968 1.00 92.50 94 HIS A CA 1
ATOM 700 C C . HIS A 1 94 ? 7.131 -3.767 0.104 1.00 92.50 94 HIS A C 1
ATOM 702 O O . HIS A 1 94 ? 6.717 -4.813 0.613 1.00 92.50 94 HIS A O 1
ATOM 708 N N . CYS A 1 95 ? 7.196 -3.591 -1.213 1.00 91.00 95 CYS A N 1
ATOM 709 C CA . CYS A 1 95 ? 6.601 -4.504 -2.179 1.00 91.00 95 CYS A CA 1
ATOM 710 C C . CYS A 1 95 ? 7.626 -5.088 -3.146 1.00 91.00 95 CYS A C 1
ATOM 712 O O . CYS A 1 95 ? 8.667 -4.495 -3.445 1.00 91.00 95 CYS A O 1
ATOM 714 N N . GLU A 1 96 ? 7.264 -6.232 -3.712 1.00 90.19 96 GLU A N 1
ATOM 715 C CA . GLU A 1 96 ? 7.839 -6.691 -4.968 1.00 90.19 96 GLU A CA 1
ATOM 716 C C . GLU A 1 96 ? 6.989 -6.190 -6.139 1.00 90.19 96 GLU A C 1
ATOM 718 O O . GLU A 1 96 ? 5.757 -6.169 -6.087 1.00 90.19 96 GLU A O 1
ATOM 723 N N . ILE A 1 97 ? 7.651 -5.777 -7.214 1.00 89.12 97 ILE A N 1
ATOM 724 C CA . ILE A 1 97 ? 7.038 -5.413 -8.494 1.00 89.12 97 ILE A CA 1
ATOM 725 C C . ILE A 1 97 ? 7.765 -6.155 -9.617 1.00 89.12 97 ILE A C 1
ATOM 727 O O . ILE A 1 97 ? 8.935 -6.527 -9.472 1.00 89.12 97 ILE A O 1
ATOM 731 N N . ALA A 1 98 ? 7.083 -6.373 -10.741 1.00 87.44 98 ALA A N 1
ATOM 732 C CA . ALA A 1 98 ? 7.728 -6.925 -11.929 1.00 87.44 98 ALA A CA 1
ATOM 733 C C . ALA A 1 98 ? 8.862 -5.998 -12.390 1.00 87.44 98 ALA A C 1
ATOM 735 O O . ALA A 1 98 ? 8.728 -4.774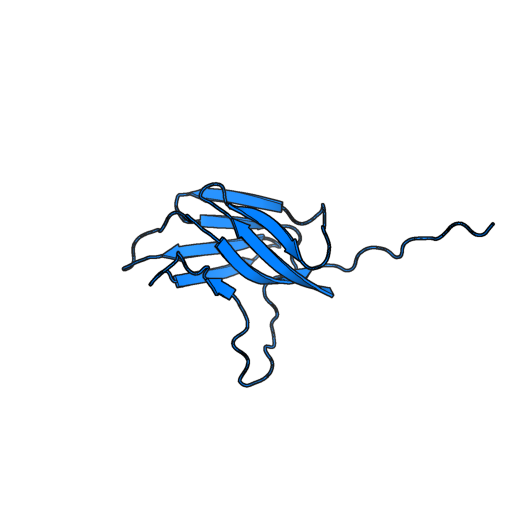 -12.309 1.00 87.44 98 ALA A O 1
ATOM 736 N N . ASP A 1 99 ? 9.958 -6.579 -12.874 1.00 77.94 99 ASP A N 1
ATOM 737 C CA . ASP A 1 99 ? 11.050 -5.792 -13.439 1.00 77.94 99 ASP A CA 1
ATOM 738 C C . ASP A 1 99 ? 10.559 -4.998 -14.653 1.00 77.94 99 ASP A C 1
ATOM 740 O O . ASP A 1 99 ? 9.729 -5.458 -15.450 1.00 77.94 99 ASP A O 1
ATOM 744 N N . SER A 1 100 ? 11.063 -3.774 -14.782 1.00 66.38 100 SER A N 1
ATOM 745 C CA . SER A 1 100 ? 10.900 -3.003 -16.009 1.00 66.38 100 SER A CA 1
ATOM 746 C C . SER A 1 100 ? 11.634 -3.720 -17.139 1.00 66.38 100 SER A C 1
ATOM 748 O O . SER A 1 100 ? 12.733 -4.236 -16.936 1.00 66.38 100 SER A O 1
ATOM 750 N N . ALA A 1 101 ? 11.033 -3.759 -18.332 1.00 65.88 101 ALA A N 1
ATOM 751 C CA . ALA A 1 101 ? 11.728 -4.275 -19.505 1.00 65.88 101 ALA A CA 1
ATOM 752 C C . ALA A 1 101 ? 13.044 -3.493 -19.694 1.00 65.88 101 ALA A C 1
ATOM 754 O O . ALA A 1 101 ? 13.045 -2.277 -19.461 1.00 65.88 101 ALA A O 1
ATOM 755 N N . PRO A 1 102 ? 14.145 -4.153 -20.095 1.00 62.19 102 PRO A N 1
ATOM 756 C CA . PRO A 1 102 ? 15.397 -3.465 -20.372 1.00 62.19 102 PRO A CA 1
ATOM 757 C C . PRO A 1 102 ? 15.153 -2.322 -21.357 1.00 62.19 102 PRO A C 1
ATOM 759 O O . PRO A 1 102 ? 14.504 -2.514 -22.388 1.00 62.19 102 PRO A O 1
ATOM 762 N N . VAL A 1 103 ? 15.659 -1.129 -21.045 1.00 66.56 103 VAL A N 1
ATOM 763 C CA . VAL A 1 103 ? 15.655 -0.026 -22.007 1.00 66.56 103 VAL A CA 1
ATOM 764 C C . VAL A 1 103 ? 16.629 -0.408 -23.115 1.00 66.56 103 VAL A C 1
ATOM 766 O O . VAL A 1 103 ? 17.832 -0.502 -22.879 1.00 66.56 103 VAL A O 1
ATOM 769 N N . VAL A 1 104 ? 16.111 -0.655 -24.318 1.00 73.75 104 VAL A N 1
ATOM 770 C CA . VAL A 1 104 ? 16.952 -0.814 -25.507 1.00 73.75 104 VAL A CA 1
ATOM 771 C C . VAL A 1 104 ? 17.502 0.567 -25.843 1.00 73.75 104 VAL A C 1
ATOM 773 O O . VAL A 1 104 ? 16.785 1.422 -26.358 1.00 73.75 104 VAL A O 1
ATOM 776 N N . VAL A 1 105 ? 18.762 0.806 -25.494 1.00 75.06 105 VAL A N 1
ATOM 777 C CA . VAL A 1 105 ? 19.496 1.990 -25.946 1.00 75.06 105 VAL A CA 1
ATOM 778 C C . VAL A 1 105 ? 19.762 1.847 -27.448 1.00 75.06 105 VAL A C 1
ATOM 780 O O . VAL A 1 105 ? 20.301 0.814 -27.853 1.00 75.06 105 VAL A O 1
ATOM 783 N N . PRO A 1 106 ? 19.378 2.831 -28.286 1.00 73.94 106 PRO A N 1
ATOM 784 C CA . PRO A 1 106 ? 19.723 2.813 -29.701 1.00 73.94 106 PRO A CA 1
ATOM 785 C C . PRO A 1 106 ? 21.242 2.753 -29.858 1.00 73.94 106 PRO A C 1
ATOM 787 O O . PRO A 1 106 ? 21.965 3.507 -29.207 1.00 73.94 106 PRO A O 1
ATOM 790 N N . VAL A 1 107 ? 21.716 1.855 -30.717 1.00 76.69 107 VAL A N 1
ATOM 791 C CA . VAL A 1 107 ? 23.116 1.843 -31.144 1.00 76.69 107 VAL A CA 1
ATOM 792 C C . VAL A 1 107 ? 23.239 2.912 -32.230 1.00 76.69 107 VAL A C 1
ATOM 794 O O . VAL A 1 107 ? 22.538 2.818 -33.238 1.00 76.69 107 VAL A O 1
ATOM 797 N N . PHE A 1 108 ? 24.038 3.951 -31.979 1.00 67.88 108 PHE A N 1
ATOM 798 C CA . PHE A 1 108 ? 24.396 4.965 -32.976 1.00 67.88 108 PHE A CA 1
ATOM 799 C C . PHE A 1 108 ? 25.620 4.518 -33.772 1.00 67.88 108 PHE A C 1
ATOM 801 O O . PHE A 1 108 ? 26.530 3.923 -33.147 1.00 67.88 108 PHE A O 1
#

Foldseek 3Di:
DKWKWKFFFQQRATAIPPDGDPQWGKGDPDQQKMKIAQFPFADPDDDPPDDAFKDADPVQPQKDWDWDDDPRIIIIGIDHPNDGHRHHGMMIGTTHGDDDDDDPDDDD

Nearest PDB structures (foldseek):
  4uzf-assembly1_A  TM=2.649E-01  e=1.065E+00  Corynebacterium ammoniagenes
  2xdh-assembly1_A  TM=4.161E-01  e=4.036E+00  Archaeoglobus fulgidus
  5fnz-assembly1_A  TM=2.492E-01  e=1.390E+00  Corynebacterium ammoniagenes
  5fo0-assembly1_A  TM=2.620E-01  e=1.914E+00  Corynebacterium ammoniagenes
  5fo1-assembly1_A  TM=2.163E-01  e=1.249E+00  Corynebacterium ammoniagenes

pLDDT: mean 87.47, std 11.66, range [53.25, 98.0]

Radius of gyration: 14.91 Å; Cα contacts (8 Å, |Δi|>4): 236; chains: 1; bounding box: 38×24×51 Å